Protein AF-A0A7Y7D4P1-F1 (afdb_monomer_lite)

Secondary structure (DSSP, 8-state):
-PPPHHHHHHHHHHHHH-SEEEES-HHHHHHHHHHHHHTT-PEEEEE---SHHHHHHHHHHHTTHHHHHS-SS--S-HHHHHHHHHH----TT-EEEEEES-THHHHHHHTTHHHHHHHHHHHHHHHHHHTT-EEEEEEE-S-HHHHHHHTTSTTEEE--TTSHHHHHHHHHHT--

Foldseek 3Di:
DDDDPVVVVVLCCCLVLALAEEEQDPVLLVLLVCCCCPVVVADEQEQACPDPVSNFVSLCVLLVVCVQPVDDTDDPDLVSSLVSLQVRCPDAQHAYEYEYHQLVVCCVVPPVCSVSNRVSNRVSQVNCVVRNYHRHYRYHHNDPVVLVVVCPPRRHHYDDCPDPSNVVSVVVVVVD

pLDDT: mean 82.88, std 15.42, range [31.38, 97.75]

Structure (mmCIF, N/CA/C/O backbone):
data_AF-A0A7Y7D4P1-F1
#
_entry.id   AF-A0A7Y7D4P1-F1
#
loop_
_atom_site.group_PDB
_atom_site.id
_atom_site.type_symbol
_atom_site.label_atom_id
_atom_site.label_alt_id
_atom_site.label_comp_id
_atom_site.label_asym_id
_atom_site.label_entity_id
_atom_site.label_seq_id
_atom_site.pdbx_PDB_ins_code
_atom_site.Cartn_x
_atom_site.Cartn_y
_atom_site.Cartn_z
_atom_site.occupancy
_atom_site.B_iso_or_equiv
_atom_site.auth_seq_id
_atom_site.auth_comp_id
_atom_site.auth_asym_id
_atom_site.auth_atom_id
_atom_site.pdbx_PDB_model_num
ATOM 1 N N . MET A 1 1 ? 19.853 -0.109 -22.128 1.00 38.31 1 MET A N 1
ATOM 2 C CA . MET A 1 1 ? 19.008 -1.195 -21.596 1.00 38.31 1 MET A CA 1
ATOM 3 C C . MET A 1 1 ? 17.839 -1.314 -22.566 1.00 38.31 1 MET A C 1
ATOM 5 O O . MET A 1 1 ? 17.135 -0.329 -22.740 1.00 38.31 1 MET A O 1
ATOM 9 N N . LEU A 1 2 ? 17.763 -2.396 -23.347 1.00 31.38 2 LEU A N 1
ATOM 10 C CA . LEU A 1 2 ? 16.695 -2.592 -24.336 1.00 31.38 2 LEU A CA 1
ATOM 11 C C . LEU A 1 2 ? 15.428 -3.006 -23.577 1.00 31.38 2 LEU A C 1
ATOM 13 O O . LEU A 1 2 ? 15.477 -3.974 -22.826 1.00 31.38 2 LEU A O 1
ATOM 17 N N . PHE A 1 3 ? 14.343 -2.246 -23.727 1.00 40.25 3 PHE A N 1
ATOM 18 C CA . PHE A 1 3 ? 13.026 -2.597 -23.191 1.00 40.25 3 PHE A CA 1
ATOM 19 C C . PHE A 1 3 ? 12.541 -3.885 -23.872 1.00 40.25 3 PHE A C 1
ATOM 21 O O . PHE A 1 3 ? 12.478 -3.919 -25.101 1.00 40.25 3 PHE A O 1
ATOM 28 N N . ASP A 1 4 ? 12.213 -4.931 -23.105 1.00 46.44 4 ASP A N 1
ATOM 29 C CA . ASP A 1 4 ? 11.503 -6.099 -23.641 1.00 46.44 4 ASP A CA 1
ATOM 30 C C . ASP A 1 4 ? 10.036 -5.696 -23.891 1.00 46.44 4 ASP A C 1
ATOM 32 O O . ASP A 1 4 ? 9.347 -5.277 -22.960 1.00 46.44 4 ASP A O 1
ATOM 36 N N . PRO A 1 5 ? 9.521 -5.780 -25.126 1.00 41.66 5 PRO A N 1
ATOM 37 C CA . PRO A 1 5 ? 8.122 -5.474 -25.410 1.00 41.66 5 PRO A CA 1
ATOM 38 C C . PRO A 1 5 ? 7.131 -6.341 -24.615 1.00 41.66 5 PRO A C 1
ATOM 40 O O . PRO A 1 5 ? 6.049 -5.866 -24.287 1.00 41.66 5 PRO A O 1
ATOM 43 N N . ASN A 1 6 ? 7.502 -7.573 -24.241 1.00 53.09 6 ASN A N 1
ATOM 44 C CA . ASN A 1 6 ? 6.656 -8.457 -23.426 1.00 53.09 6 ASN A CA 1
ATOM 45 C C . ASN A 1 6 ? 6.559 -8.000 -21.956 1.00 53.09 6 ASN A C 1
ATOM 47 O O . ASN A 1 6 ? 5.613 -8.345 -21.241 1.00 53.09 6 ASN A O 1
ATOM 51 N N . ASP A 1 7 ? 7.529 -7.206 -21.500 1.00 59.06 7 ASP A N 1
ATOM 52 C CA . ASP A 1 7 ? 7.541 -6.624 -20.158 1.00 59.06 7 ASP A CA 1
ATOM 53 C C . ASP A 1 7 ? 6.594 -5.425 -20.034 1.00 59.06 7 ASP A C 1
ATOM 55 O O . ASP A 1 7 ? 6.049 -5.184 -18.955 1.00 59.06 7 ASP A O 1
ATOM 59 N N . LEU A 1 8 ? 6.372 -4.693 -21.132 1.00 58.53 8 LEU A N 1
ATOM 60 C CA . LEU A 1 8 ? 5.416 -3.583 -21.186 1.00 58.53 8 LEU A CA 1
ATOM 61 C C . LEU A 1 8 ? 3.976 -4.074 -21.043 1.00 58.53 8 LEU A C 1
ATOM 63 O O . LEU A 1 8 ? 3.199 -3.456 -20.317 1.00 58.53 8 LEU A O 1
ATOM 67 N N . ASP A 1 9 ? 3.643 -5.204 -21.668 1.00 63.75 9 ASP A N 1
ATOM 68 C CA . ASP A 1 9 ? 2.317 -5.810 -21.552 1.00 63.75 9 ASP A CA 1
ATOM 69 C C . ASP A 1 9 ? 2.010 -6.179 -20.096 1.00 63.75 9 ASP A C 1
ATOM 71 O O . ASP A 1 9 ? 0.942 -5.860 -19.581 1.00 63.75 9 ASP A O 1
ATOM 75 N N . THR A 1 10 ? 2.966 -6.790 -19.390 1.00 66.25 10 THR A N 1
ATOM 76 C CA . THR A 1 10 ? 2.759 -7.246 -18.007 1.00 66.25 10 THR A CA 1
ATOM 77 C C . THR A 1 10 ? 2.602 -6.084 -17.025 1.00 66.25 10 THR A C 1
ATOM 79 O O . THR A 1 10 ? 1.694 -6.113 -16.192 1.00 66.25 10 THR A O 1
ATOM 82 N N . ASP A 1 11 ? 3.433 -5.042 -17.134 1.00 67.69 11 ASP A N 1
ATOM 83 C CA . ASP A 1 11 ? 3.287 -3.846 -16.296 1.00 67.69 11 ASP A CA 1
ATOM 84 C C . ASP A 1 11 ? 1.972 -3.120 -16.613 1.00 67.69 11 ASP A C 1
ATOM 86 O O . ASP A 1 11 ? 1.254 -2.710 -15.703 1.00 67.69 11 ASP A O 1
ATOM 90 N N . PHE A 1 12 ? 1.599 -3.028 -17.893 1.00 68.44 12 PHE A N 1
ATOM 91 C CA . PHE A 1 12 ? 0.313 -2.469 -18.295 1.00 68.44 12 PHE A CA 1
ATOM 92 C C . PHE A 1 12 ? -0.859 -3.247 -17.691 1.00 68.44 12 PHE A C 1
ATOM 94 O O . PHE A 1 12 ? -1.783 -2.627 -17.169 1.00 68.44 12 PHE A O 1
ATOM 101 N N . PHE A 1 13 ? -0.829 -4.584 -17.701 1.00 67.75 13 PHE A N 1
ATOM 102 C CA . PHE A 1 13 ? -1.870 -5.393 -17.064 1.00 67.75 13 PHE A CA 1
ATOM 103 C C . PHE A 1 13 ? -1.913 -5.188 -15.548 1.00 67.75 13 PHE A C 1
ATOM 105 O O . PHE A 1 13 ? -3.005 -5.012 -15.014 1.00 67.75 13 PHE A O 1
ATOM 112 N N . LEU A 1 14 ? -0.765 -5.124 -14.867 1.00 71.69 14 LEU A N 1
ATOM 113 C CA . LEU A 1 14 ? -0.707 -4.839 -13.428 1.00 71.69 14 LEU A CA 1
ATOM 114 C C . LEU A 1 14 ? -1.426 -3.527 -13.085 1.00 71.69 14 LEU A C 1
ATOM 116 O O . LEU A 1 14 ? -2.314 -3.510 -12.238 1.00 71.69 14 LEU A O 1
ATOM 120 N N . TYR A 1 15 ? -1.118 -2.444 -13.799 1.00 72.69 15 TYR A N 1
ATOM 121 C CA . TYR A 1 15 ? -1.745 -1.145 -13.539 1.00 72.69 15 TYR A CA 1
ATOM 122 C C . TYR A 1 15 ? -3.180 -1.036 -14.064 1.00 72.69 15 TYR A C 1
ATOM 124 O O . TYR A 1 15 ? -3.989 -0.283 -13.521 1.00 72.69 15 TYR A O 1
ATOM 132 N N . ARG A 1 16 ? -3.528 -1.785 -15.116 1.00 70.31 16 ARG A N 1
ATOM 133 C CA . ARG A 1 16 ? -4.886 -1.810 -15.668 1.00 70.31 16 ARG A CA 1
ATOM 134 C C . ARG A 1 16 ? -5.850 -2.557 -14.754 1.00 70.31 16 ARG A C 1
ATOM 136 O O . ARG A 1 16 ? -6.970 -2.081 -14.574 1.00 70.31 16 ARG A O 1
ATOM 143 N N . GLU A 1 17 ? -5.458 -3.725 -14.251 1.00 66.62 17 GLU A N 1
ATOM 144 C CA . GLU A 1 17 ? -6.360 -4.624 -13.517 1.00 66.62 17 GLU A CA 1
ATOM 145 C C . GLU A 1 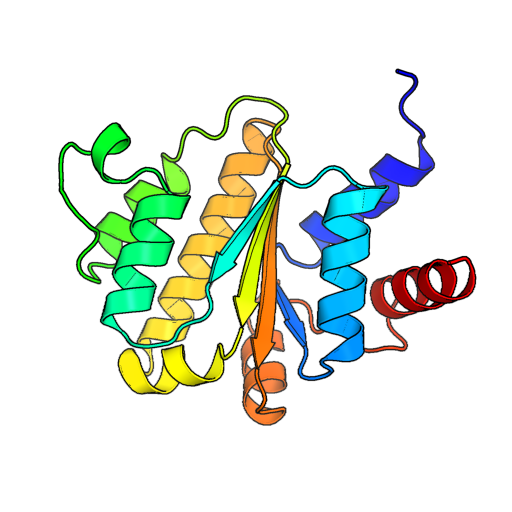17 ? -6.528 -4.220 -12.052 1.00 66.62 17 GLU A C 1
ATOM 147 O O . GLU A 1 17 ? -7.601 -4.429 -11.490 1.00 66.62 17 GLU A O 1
ATOM 152 N N . GLY A 1 18 ? -5.541 -3.535 -11.473 1.00 70.94 18 GLY A N 1
ATOM 153 C CA . GLY A 1 18 ? -5.720 -2.860 -10.199 1.00 70.94 18 GLY A CA 1
ATOM 154 C C . GLY A 1 18 ? -4.399 -2.477 -9.550 1.00 70.94 18 GLY A C 1
ATOM 155 O O . GLY A 1 18 ? -3.562 -3.354 -9.342 1.00 70.94 18 GLY A O 1
ATOM 156 N N . PRO A 1 19 ? -4.198 -1.205 -9.161 1.00 84.94 19 PRO A N 1
ATOM 157 C CA . PRO A 1 19 ? -3.000 -0.805 -8.429 1.00 84.94 19 PRO A CA 1
ATOM 158 C C . PRO A 1 19 ? -2.936 -1.400 -7.017 1.00 84.94 19 PRO A C 1
ATOM 160 O O . PRO A 1 19 ? -1.917 -1.272 -6.344 1.00 84.94 19 PRO A O 1
ATOM 163 N N . ILE A 1 20 ? -4.016 -2.041 -6.565 1.00 90.69 20 ILE A N 1
ATOM 164 C CA . ILE A 1 20 ? -4.094 -2.753 -5.299 1.00 90.69 20 ILE A CA 1
ATOM 165 C C . ILE A 1 20 ? -4.403 -4.213 -5.603 1.00 90.69 20 ILE A C 1
ATOM 167 O O . ILE A 1 20 ? -5.452 -4.541 -6.155 1.00 90.69 20 ILE A O 1
ATOM 171 N N . VAL A 1 21 ? -3.479 -5.088 -5.228 1.00 90.25 21 VAL A N 1
ATOM 172 C CA . VAL A 1 21 ? -3.594 -6.534 -5.391 1.00 90.25 21 VAL A CA 1
ATOM 173 C C . VAL A 1 21 ? -3.769 -7.161 -4.015 1.00 90.25 21 VAL A C 1
ATOM 175 O O . VAL A 1 21 ? -2.907 -6.992 -3.156 1.00 90.25 21 VAL A O 1
ATOM 178 N N . VAL A 1 22 ? -4.860 -7.894 -3.804 1.00 91.06 22 VAL A N 1
ATOM 179 C CA . VAL A 1 22 ? -5.199 -8.539 -2.525 1.00 91.06 22 VAL A CA 1
ATOM 180 C C . VAL A 1 22 ? -5.120 -10.060 -2.643 1.00 91.06 22 VAL A C 1
ATOM 182 O O . VAL A 1 22 ? -5.470 -10.637 -3.674 1.00 91.06 22 VAL A O 1
ATOM 185 N N . THR A 1 23 ? -4.659 -10.733 -1.590 1.00 91.88 23 THR A N 1
ATOM 186 C CA . THR A 1 23 ? -4.695 -12.199 -1.498 1.00 91.88 23 THR A CA 1
ATOM 187 C C . THR A 1 23 ? -4.703 -12.671 -0.045 1.00 91.88 23 THR A C 1
ATOM 189 O O . THR A 1 23 ? -4.179 -11.995 0.840 1.00 91.88 23 THR A O 1
ATOM 192 N N . CYS A 1 24 ? -5.273 -13.852 0.197 1.00 94.25 24 CYS A N 1
ATOM 193 C CA . CYS A 1 24 ? -5.168 -14.565 1.472 1.00 94.25 24 CYS A CA 1
ATOM 194 C C . CYS A 1 24 ? -4.167 -15.727 1.432 1.00 94.25 24 CYS A C 1
ATOM 196 O O . CYS A 1 24 ? -3.959 -16.403 2.439 1.00 94.25 24 CYS A O 1
ATOM 198 N N . ASP A 1 25 ? -3.536 -15.978 0.283 1.00 92.44 25 ASP A N 1
ATOM 199 C CA . ASP A 1 25 ? -2.507 -17.004 0.146 1.00 92.44 25 ASP A CA 1
ATOM 200 C C . ASP A 1 25 ? -1.126 -16.391 0.399 1.00 92.44 25 ASP A C 1
ATOM 202 O O . ASP A 1 25 ? -0.624 -15.563 -0.371 1.00 92.44 25 ASP A O 1
ATOM 206 N N . ARG A 1 26 ? -0.493 -16.815 1.498 1.00 93.38 26 ARG A N 1
ATOM 207 C CA . ARG A 1 26 ? 0.811 -16.292 1.911 1.00 93.38 26 ARG A CA 1
ATOM 208 C C . ARG A 1 26 ? 1.903 -16.579 0.884 1.00 93.38 26 ARG A C 1
ATOM 210 O O . ARG A 1 26 ? 2.732 -15.707 0.639 1.00 93.38 26 ARG A O 1
ATOM 217 N N . ALA A 1 27 ? 1.895 -17.759 0.270 1.00 90.69 27 ALA A N 1
ATOM 218 C CA . ALA A 1 27 ? 2.913 -18.133 -0.702 1.00 90.69 27 ALA A CA 1
ATOM 219 C C . ALA A 1 27 ? 2.784 -17.291 -1.976 1.00 90.69 27 ALA A C 1
ATOM 221 O O . ALA A 1 27 ? 3.789 -16.841 -2.525 1.00 90.69 27 ALA A O 1
ATOM 222 N N . ILE A 1 28 ? 1.555 -17.023 -2.429 1.00 88.25 28 ILE A N 1
ATOM 223 C CA . ILE A 1 28 ? 1.309 -16.116 -3.558 1.00 88.25 28 ILE A CA 1
ATOM 224 C C . ILE A 1 28 ? 1.781 -14.699 -3.218 1.00 88.25 28 ILE A C 1
ATOM 226 O O . ILE A 1 28 ? 2.455 -14.076 -4.040 1.00 88.25 28 ILE A O 1
ATOM 230 N N . TRP A 1 29 ? 1.469 -14.198 -2.018 1.00 93.56 29 TRP A N 1
ATOM 231 C CA . TRP A 1 29 ? 1.898 -12.871 -1.574 1.00 93.56 29 TRP A CA 1
ATOM 232 C C . TRP A 1 29 ? 3.428 -12.729 -1.565 1.00 93.56 29 TRP A C 1
ATOM 234 O O . TRP A 1 29 ? 3.974 -11.813 -2.181 1.00 93.56 29 TRP A O 1
ATOM 244 N N . GLU A 1 30 ? 4.133 -13.678 -0.945 1.00 93.94 30 GLU A N 1
ATOM 245 C CA . GLU A 1 30 ? 5.598 -13.676 -0.862 1.00 93.94 30 GLU A CA 1
ATOM 246 C C . GLU A 1 30 ? 6.256 -13.819 -2.240 1.00 93.94 30 GLU A C 1
ATOM 248 O O . GLU A 1 30 ? 7.165 -13.057 -2.578 1.00 93.94 30 GLU A O 1
ATOM 253 N N . ASN A 1 31 ? 5.769 -14.743 -3.074 1.00 89.75 31 ASN A N 1
ATOM 254 C CA . ASN A 1 31 ? 6.284 -14.931 -4.430 1.00 89.75 31 ASN A CA 1
ATOM 255 C C . ASN A 1 31 ? 6.037 -13.705 -5.314 1.00 89.75 31 ASN A C 1
ATOM 257 O O . ASN A 1 31 ? 6.915 -13.331 -6.092 1.00 89.75 31 ASN A O 1
ATOM 261 N N . GLY A 1 32 ? 4.875 -13.059 -5.186 1.00 89.19 32 GLY A N 1
ATOM 262 C CA . GLY A 1 32 ? 4.558 -11.834 -5.915 1.00 89.19 32 GLY A CA 1
ATOM 263 C C . GLY A 1 32 ? 5.471 -10.677 -5.540 1.00 89.19 32 GLY A C 1
ATOM 264 O O . GLY A 1 32 ? 6.041 -10.047 -6.431 1.00 89.19 32 GLY A O 1
ATOM 265 N N . ILE A 1 33 ? 5.705 -10.461 -4.243 1.00 94.00 33 ILE A N 1
ATOM 266 C CA . ILE A 1 33 ? 6.666 -9.459 -3.768 1.00 94.00 33 ILE A CA 1
ATOM 267 C C . ILE A 1 33 ? 8.063 -9.762 -4.307 1.00 94.00 33 ILE A C 1
ATOM 269 O O . ILE A 1 33 ? 8.709 -8.876 -4.865 1.00 94.00 33 ILE A O 1
ATOM 273 N N . ASN A 1 34 ? 8.527 -11.006 -4.173 1.00 92.50 34 ASN A N 1
ATOM 274 C CA . ASN A 1 34 ? 9.858 -11.399 -4.628 1.00 92.50 34 ASN A CA 1
ATOM 275 C C . ASN A 1 34 ? 10.027 -11.192 -6.134 1.00 92.50 34 ASN A C 1
ATOM 277 O O . ASN A 1 34 ? 11.065 -10.702 -6.572 1.00 92.50 34 ASN A O 1
ATOM 281 N N . TRP A 1 35 ? 9.014 -11.526 -6.930 1.00 87.62 35 TRP A N 1
ATOM 282 C CA . TRP A 1 35 ? 9.039 -11.302 -8.370 1.00 87.62 35 TRP A CA 1
ATOM 283 C C . TRP A 1 35 ? 9.054 -9.804 -8.718 1.00 87.62 35 TRP A C 1
ATOM 285 O O . TRP A 1 35 ? 9.899 -9.373 -9.501 1.00 87.62 35 TRP A O 1
ATOM 295 N N . LEU A 1 36 ? 8.199 -8.986 -8.094 1.00 89.38 36 LEU A N 1
ATOM 296 C CA . LEU A 1 36 ? 8.161 -7.535 -8.322 1.00 89.38 36 LEU A CA 1
ATOM 297 C C . LEU A 1 36 ? 9.486 -6.854 -7.946 1.00 89.38 36 LEU A C 1
ATOM 299 O O . LEU A 1 36 ? 9.998 -6.019 -8.691 1.00 89.38 36 LEU A O 1
ATOM 303 N N . VAL A 1 37 ? 10.081 -7.227 -6.816 1.00 92.00 37 VAL A N 1
ATOM 304 C CA . VAL A 1 37 ? 11.348 -6.641 -6.364 1.00 92.00 37 VAL A CA 1
ATOM 305 C C . VAL A 1 37 ? 12.509 -7.127 -7.229 1.00 92.00 37 VAL A C 1
ATOM 307 O O . VAL A 1 37 ? 13.213 -6.315 -7.826 1.00 92.00 37 VAL A O 1
ATOM 310 N N . ASN A 1 38 ? 12.696 -8.444 -7.345 1.00 89.19 38 ASN A N 1
ATOM 311 C CA . ASN A 1 38 ? 13.910 -9.007 -7.939 1.00 89.19 38 ASN A CA 1
ATOM 312 C C . ASN A 1 38 ? 13.885 -9.008 -9.470 1.00 89.19 38 ASN A C 1
ATOM 314 O O . ASN A 1 38 ? 14.919 -8.787 -10.094 1.00 89.19 38 ASN A O 1
ATOM 318 N N . ALA A 1 39 ? 12.727 -9.265 -10.084 1.00 85.88 39 ALA A N 1
ATOM 319 C CA . ALA A 1 39 ? 12.613 -9.356 -11.540 1.00 85.88 39 ALA A CA 1
ATOM 320 C C . ALA A 1 39 ? 12.130 -8.049 -12.184 1.00 85.88 39 ALA A C 1
ATOM 322 O O . ALA A 1 39 ? 12.452 -7.797 -13.344 1.00 85.88 39 ALA A O 1
ATOM 323 N N . ARG A 1 40 ? 11.356 -7.220 -11.465 1.00 84.62 40 ARG A N 1
ATOM 324 C CA . ARG A 1 40 ? 10.767 -5.978 -12.012 1.00 84.62 40 ARG A CA 1
ATOM 325 C C . ARG A 1 40 ? 11.377 -4.690 -11.452 1.00 84.62 40 ARG A C 1
ATOM 327 O O . ARG A 1 40 ? 11.019 -3.611 -11.932 1.00 84.62 40 ARG A O 1
ATOM 334 N N . GLY A 1 41 ? 12.287 -4.795 -10.481 1.00 89.44 41 GLY A N 1
ATOM 335 C CA . GLY A 1 41 ? 13.042 -3.670 -9.928 1.00 89.44 41 GLY A CA 1
ATOM 336 C C . GLY A 1 41 ? 12.223 -2.725 -9.048 1.00 89.44 41 GLY A C 1
ATOM 337 O O . GLY A 1 41 ? 12.554 -1.545 -8.961 1.00 89.44 41 GLY A O 1
ATOM 338 N N . PHE A 1 42 ? 11.141 -3.201 -8.425 1.00 91.31 42 PHE A N 1
ATOM 339 C CA . PHE A 1 42 ? 10.362 -2.374 -7.503 1.00 91.31 42 PHE A CA 1
ATOM 340 C C . PHE A 1 42 ? 11.136 -2.116 -6.204 1.00 91.31 42 PHE A C 1
ATOM 342 O O . PHE A 1 42 ? 11.634 -3.042 -5.561 1.00 91.31 42 PHE A O 1
ATOM 349 N N . LYS A 1 43 ? 11.169 -0.857 -5.761 1.00 93.44 43 LYS A N 1
ATOM 350 C CA . LYS A 1 43 ? 11.578 -0.480 -4.409 1.00 93.44 43 LYS A CA 1
ATOM 351 C C . LYS A 1 43 ? 10.446 -0.821 -3.444 1.00 93.44 43 LYS A C 1
ATOM 353 O O . LYS A 1 43 ? 9.350 -0.269 -3.537 1.00 93.44 43 LYS A O 1
ATOM 358 N N . ARG A 1 44 ? 10.719 -1.734 -2.515 1.00 95.06 44 ARG A N 1
ATOM 359 C CA . ARG A 1 44 ? 9.741 -2.206 -1.534 1.00 95.06 44 ARG A CA 1
ATOM 360 C C . ARG A 1 44 ? 9.711 -1.315 -0.294 1.00 95.06 44 ARG A C 1
ATOM 362 O O . ARG A 1 44 ? 10.740 -1.108 0.339 1.00 95.06 44 ARG A O 1
ATOM 369 N N . HIS A 1 45 ? 8.508 -0.913 0.088 1.00 96.19 45 HIS A N 1
ATOM 370 C CA . HIS A 1 45 ? 8.143 -0.422 1.410 1.00 96.19 45 HIS A CA 1
ATOM 371 C C . HIS A 1 45 ? 7.248 -1.477 2.067 1.00 96.19 45 HIS A C 1
ATOM 373 O O . HIS A 1 45 ? 6.324 -2.000 1.439 1.00 96.19 45 HIS A O 1
ATOM 379 N N . HIS A 1 46 ? 7.563 -1.880 3.294 1.00 97.19 46 HIS A N 1
ATOM 380 C CA . HIS A 1 46 ? 6.821 -2.930 3.984 1.00 97.19 46 HIS A CA 1
ATOM 381 C C . HIS A 1 46 ? 6.063 -2.358 5.170 1.00 97.19 46 HIS A C 1
ATOM 383 O O . HIS A 1 46 ? 6.673 -1.762 6.048 1.00 97.19 46 HIS A O 1
ATOM 389 N N . TRP A 1 47 ? 4.749 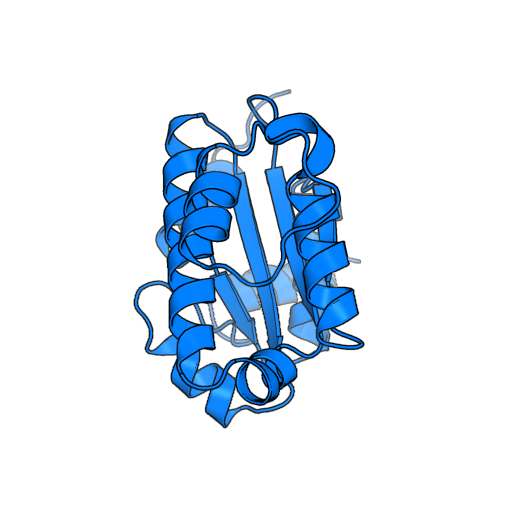-2.568 5.174 1.00 97.75 47 TRP A N 1
ATOM 390 C CA . TRP A 1 47 ? 3.864 -2.237 6.279 1.00 97.75 47 TRP A CA 1
ATOM 391 C C . TRP A 1 47 ? 3.464 -3.530 6.975 1.00 97.75 47 TRP A C 1
ATOM 393 O O . TRP A 1 47 ? 2.791 -4.379 6.384 1.00 97.75 47 TRP A O 1
ATOM 403 N N . ALA A 1 48 ? 3.940 -3.716 8.200 1.00 96.50 48 ALA A N 1
ATOM 404 C CA . ALA A 1 48 ? 3.659 -4.898 9.004 1.00 96.50 48 ALA A CA 1
ATOM 405 C C . ALA A 1 48 ? 2.344 -4.763 9.786 1.00 96.50 48 ALA A C 1
ATOM 407 O O . ALA A 1 48 ? 1.786 -5.777 10.220 1.00 96.50 48 ALA A O 1
ATOM 408 N N . LEU A 1 49 ? 1.870 -3.522 9.980 1.00 95.19 49 LEU A N 1
ATOM 409 C CA . LEU A 1 49 ? 0.642 -3.194 10.705 1.00 95.19 49 LEU A CA 1
ATOM 410 C C . LEU A 1 49 ? 0.620 -3.800 12.118 1.00 95.19 49 LEU A C 1
ATOM 412 O O . LEU A 1 49 ? -0.350 -4.427 12.554 1.00 95.19 49 LEU A O 1
ATOM 416 N N . ASN A 1 50 ? 1.710 -3.626 12.868 1.00 95.75 50 ASN A N 1
ATOM 417 C CA . ASN A 1 50 ? 1.825 -4.174 14.223 1.00 95.75 50 ASN A CA 1
ATOM 418 C C . ASN A 1 50 ? 0.886 -3.491 15.234 1.00 95.75 50 ASN A C 1
ATOM 420 O O . ASN A 1 50 ? 0.402 -4.159 16.150 1.00 95.75 50 ASN A O 1
ATOM 424 N N . SER A 1 51 ? 0.596 -2.204 15.035 1.00 96.94 51 SER A N 1
ATOM 425 C CA . SER A 1 51 ? -0.387 -1.399 15.769 1.00 96.94 51 SER A CA 1
ATOM 426 C C . SER A 1 51 ? -0.891 -0.245 14.890 1.00 96.94 51 SER A C 1
ATOM 428 O O . SER A 1 51 ? -0.342 -0.008 13.811 1.00 96.94 51 SER A O 1
ATOM 430 N N . GLU A 1 52 ? -1.913 0.478 15.352 1.00 96.62 52 GLU A N 1
ATOM 431 C CA . GLU A 1 52 ? -2.419 1.679 14.672 1.00 96.62 52 GLU A CA 1
ATOM 432 C C . GLU A 1 52 ? -1.325 2.756 14.562 1.00 96.62 52 GLU A C 1
ATOM 434 O O . GLU A 1 52 ? -1.137 3.364 13.513 1.00 96.62 52 GLU A O 1
ATOM 439 N N . GLU A 1 53 ? -0.527 2.937 15.616 1.00 96.62 53 GLU A N 1
ATOM 440 C CA . GLU A 1 53 ? 0.609 3.857 15.612 1.00 96.62 53 GLU A CA 1
ATOM 441 C C . GLU A 1 53 ? 1.704 3.419 14.642 1.00 96.62 53 GLU A C 1
ATOM 443 O O . GLU A 1 53 ? 2.261 4.269 13.954 1.00 96.62 53 GLU A O 1
ATOM 448 N N . ALA A 1 54 ? 1.980 2.113 14.550 1.00 96.06 54 ALA A N 1
ATOM 449 C CA . ALA A 1 54 ? 2.943 1.596 13.583 1.00 96.06 54 ALA A CA 1
ATOM 450 C C . ALA A 1 54 ? 2.490 1.888 12.148 1.00 96.06 54 ALA A C 1
ATOM 452 O O . ALA A 1 54 ? 3.312 2.269 11.326 1.00 96.06 54 ALA A O 1
ATOM 453 N N . PHE A 1 55 ? 1.189 1.785 11.859 1.00 96.12 55 PHE A N 1
ATOM 454 C CA . PHE A 1 55 ? 0.655 2.162 10.552 1.00 96.12 55 PHE A CA 1
ATOM 455 C C . PHE A 1 55 ? 0.871 3.650 10.246 1.00 96.12 55 PHE A C 1
ATOM 457 O O . PHE A 1 55 ? 1.284 3.994 9.140 1.00 96.12 55 PHE A O 1
ATOM 464 N N . TYR A 1 56 ? 0.652 4.536 11.222 1.00 96.81 56 TYR A N 1
ATOM 465 C CA . TYR A 1 56 ? 0.948 5.962 11.058 1.00 96.81 56 TYR A CA 1
ATOM 466 C C . TYR A 1 56 ? 2.419 6.216 10.742 1.00 96.81 56 TYR A C 1
ATOM 468 O O . TYR A 1 56 ? 2.723 6.999 9.839 1.00 96.81 56 TYR A O 1
ATOM 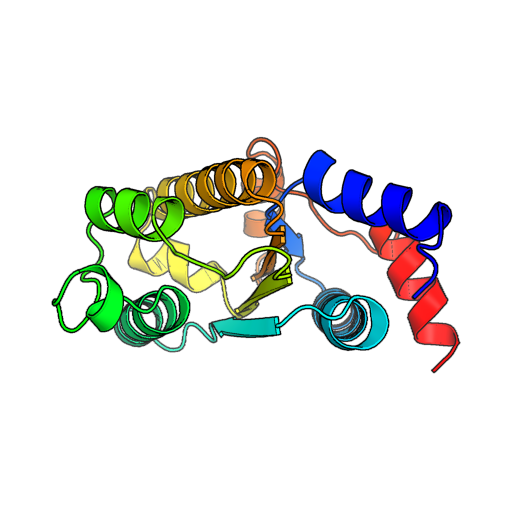476 N N . ASP A 1 57 ? 3.323 5.539 11.442 1.00 96.38 57 ASP A N 1
ATOM 477 C CA . ASP A 1 57 ? 4.760 5.688 11.237 1.00 96.38 57 ASP A CA 1
ATOM 478 C C . ASP A 1 57 ? 5.186 5.118 9.867 1.00 96.38 57 ASP A C 1
ATOM 480 O O . ASP A 1 57 ? 5.876 5.795 9.108 1.00 96.38 57 ASP A O 1
ATOM 484 N N . GLU A 1 58 ? 4.689 3.935 9.493 1.00 96.38 58 GLU A N 1
ATOM 485 C CA . GLU A 1 58 ? 4.958 3.256 8.216 1.00 96.38 58 GLU A CA 1
ATOM 486 C C . GLU A 1 58 ? 4.481 4.071 6.999 1.00 96.38 58 GLU A C 1
ATOM 488 O O . GLU A 1 58 ? 5.212 4.216 6.010 1.00 96.38 58 GLU A O 1
ATOM 493 N N . VAL A 1 59 ? 3.273 4.644 7.071 1.00 95.25 59 VAL A N 1
ATOM 494 C CA . VAL A 1 59 ? 2.745 5.558 6.044 1.00 95.25 59 VAL A CA 1
ATOM 495 C C . VAL A 1 59 ? 3.598 6.818 5.969 1.00 95.25 59 VAL A C 1
ATOM 497 O O . VAL A 1 59 ? 3.977 7.237 4.874 1.00 95.25 59 VAL A O 1
ATOM 500 N N . SER A 1 60 ? 3.935 7.402 7.121 1.00 94.81 60 SER A N 1
ATOM 501 C CA . SER A 1 60 ? 4.707 8.645 7.178 1.00 94.81 60 SER A CA 1
ATOM 502 C C . SER A 1 60 ? 6.104 8.477 6.594 1.00 94.81 60 SER A C 1
ATOM 504 O O . SER A 1 60 ? 6.557 9.325 5.831 1.00 94.81 60 SER A O 1
ATOM 506 N N . GLU A 1 61 ? 6.776 7.372 6.910 1.00 93.31 61 GLU A N 1
ATOM 507 C CA . GLU A 1 61 ? 8.085 7.040 6.354 1.00 93.31 61 GLU A CA 1
ATOM 508 C C . GLU A 1 61 ? 7.997 6.809 4.840 1.00 93.31 61 GLU A C 1
ATOM 510 O O . GLU A 1 61 ? 8.779 7.367 4.066 1.00 93.31 61 GLU A O 1
ATOM 515 N N . THR A 1 62 ? 7.010 6.024 4.398 1.00 93.38 62 THR A N 1
ATOM 516 C CA . THR A 1 62 ? 6.835 5.669 2.980 1.00 93.38 62 THR A CA 1
ATOM 517 C C . THR A 1 62 ? 6.561 6.886 2.108 1.00 93.38 62 THR A C 1
ATOM 519 O O . THR A 1 62 ? 7.090 6.979 1.002 1.00 93.38 62 THR A O 1
ATOM 522 N N . LEU A 1 63 ? 5.764 7.824 2.617 1.00 91.38 63 LEU A N 1
ATOM 523 C CA . LEU A 1 63 ? 5.429 9.069 1.938 1.00 91.38 63 LEU A CA 1
ATOM 524 C C . LEU A 1 63 ? 6.389 10.212 2.294 1.00 91.38 63 LEU A C 1
ATOM 526 O O . LEU A 1 63 ? 6.121 11.340 1.911 1.00 91.38 63 LEU A O 1
ATOM 530 N N . SER A 1 64 ? 7.488 9.957 3.020 1.00 90.81 64 SER A N 1
ATOM 531 C CA . SER A 1 64 ? 8.457 10.990 3.441 1.00 90.81 64 SER A CA 1
ATOM 532 C C . SER A 1 64 ? 7.772 12.244 4.006 1.00 90.81 64 SER A C 1
ATOM 534 O O . SER A 1 64 ? 7.980 13.373 3.559 1.00 90.81 64 SER A O 1
ATOM 536 N N . TRP A 1 65 ? 6.857 12.018 4.948 1.00 91.56 65 TRP A N 1
ATOM 537 C CA . TRP A 1 65 ? 5.871 12.997 5.398 1.00 91.56 65 TRP A CA 1
ATOM 538 C C . TRP A 1 65 ? 6.493 14.280 5.939 1.00 91.56 65 TRP A C 1
ATOM 540 O O . TRP A 1 65 ? 6.032 15.388 5.654 1.00 91.56 65 TRP A O 1
ATOM 550 N N . LYS A 1 66 ? 7.569 14.125 6.711 1.00 91.25 66 LYS A N 1
ATOM 551 C CA . LYS A 1 66 ? 8.299 15.235 7.314 1.00 91.25 66 LYS A CA 1
ATOM 552 C C . LYS A 1 66 ? 8.995 16.078 6.266 1.00 91.25 66 LYS A C 1
ATOM 554 O O . LYS A 1 66 ? 8.965 17.302 6.347 1.00 91.25 66 LYS A O 1
ATOM 559 N N . GLU A 1 67 ? 9.581 15.433 5.273 1.00 89.62 67 GLU A N 1
ATOM 560 C CA . GLU A 1 67 ? 10.259 16.085 4.165 1.00 89.62 67 GLU A CA 1
ATOM 561 C C . GLU A 1 67 ? 9.265 16.815 3.253 1.00 89.62 67 GLU A C 1
ATOM 563 O O . GLU A 1 67 ? 9.577 17.896 2.760 1.00 89.62 67 GLU A O 1
ATOM 568 N N . GLN A 1 68 ? 8.068 16.256 3.058 1.00 84.75 68 GLN A N 1
ATOM 569 C CA . GLN A 1 68 ? 7.047 16.830 2.179 1.00 84.75 68 GLN A CA 1
ATOM 570 C C . GLN A 1 68 ? 6.260 17.969 2.827 1.00 84.75 68 GLN A C 1
ATOM 572 O O . GLN A 1 68 ? 6.017 18.990 2.186 1.00 84.75 68 GLN A O 1
ATOM 577 N N . PHE A 1 69 ? 5.871 17.815 4.094 1.00 86.44 69 PHE A N 1
ATOM 578 C CA . PHE A 1 69 ? 4.927 18.725 4.749 1.00 86.44 69 PHE A CA 1
ATOM 579 C C . PHE A 1 69 ? 5.502 19.468 5.957 1.00 86.44 69 PHE A C 1
ATOM 581 O O . PHE A 1 69 ? 4.859 20.376 6.481 1.00 86.44 69 PHE A O 1
ATOM 588 N N . GLY A 1 70 ? 6.697 19.103 6.431 1.00 88.25 70 GLY A N 1
ATOM 589 C CA . GLY A 1 70 ? 7.299 19.693 7.631 1.00 88.25 70 GLY A CA 1
ATOM 590 C C . GLY A 1 70 ? 6.658 19.243 8.951 1.00 88.25 70 GLY A C 1
ATOM 591 O O . GLY A 1 70 ? 6.967 19.811 9.998 1.00 88.25 70 GLY A O 1
ATOM 592 N N . TYR A 1 71 ? 5.778 18.237 8.926 1.00 87.75 71 TYR A N 1
ATOM 593 C CA . TYR A 1 71 ? 5.132 17.659 10.112 1.00 87.75 71 TYR A CA 1
ATOM 594 C C . TYR A 1 71 ? 5.792 16.335 10.510 1.00 87.75 71 TYR A C 1
ATOM 596 O O . TYR A 1 71 ? 6.259 15.610 9.647 1.00 87.75 71 TYR A O 1
ATOM 604 N N . GLU A 1 72 ? 5.804 15.983 11.801 1.00 88.62 72 GLU A N 1
ATOM 605 C CA . GLU A 1 72 ? 6.490 14.763 12.273 1.00 88.62 72 GLU A CA 1
ATOM 606 C C . GLU A 1 72 ? 5.930 13.474 11.653 1.00 88.62 72 GLU A C 1
ATOM 608 O O . GLU A 1 72 ? 6.634 12.785 10.921 1.00 88.62 72 GLU A O 1
ATOM 613 N N . ARG A 1 73 ? 4.661 13.152 11.926 1.00 94.19 73 ARG A N 1
ATOM 614 C CA . ARG A 1 73 ? 3.989 11.971 11.375 1.00 94.19 73 ARG A CA 1
ATOM 615 C C . ARG A 1 73 ? 2.548 12.279 10.997 1.00 94.19 73 ARG A C 1
ATOM 617 O O . ARG A 1 73 ? 1.907 13.131 11.620 1.00 94.19 73 ARG A O 1
ATOM 624 N N . TRP A 1 74 ? 2.035 11.559 10.012 1.00 95.00 74 TRP A N 1
ATOM 625 C CA . TRP A 1 74 ? 0.617 11.506 9.699 1.00 95.00 74 TRP A CA 1
ATOM 626 C C . TRP A 1 74 ? -0.180 10.988 10.904 1.00 95.00 74 TRP A C 1
ATOM 628 O O . TRP A 1 74 ? 0.264 10.110 11.637 1.00 95.00 74 TRP A O 1
ATOM 638 N N . SER A 1 75 ? -1.357 11.563 11.137 1.00 93.81 75 SER A N 1
ATOM 639 C CA . SER A 1 75 ? -2.151 11.356 12.356 1.00 93.81 75 SER A CA 1
ATOM 640 C C . SER A 1 75 ? -3.496 10.666 12.112 1.00 93.81 75 SER A C 1
ATOM 642 O O . SER A 1 75 ? -4.382 10.737 12.962 1.00 93.81 75 SER A O 1
ATOM 644 N N . GLY A 1 76 ? -3.688 10.050 10.942 1.00 93.44 76 GLY A N 1
ATOM 645 C CA . GLY A 1 76 ? -4.955 9.411 10.570 1.00 93.44 76 GLY A CA 1
ATOM 646 C C . GLY A 1 76 ? -5.962 10.331 9.865 1.00 93.44 76 GLY A C 1
ATOM 647 O O . GLY A 1 76 ? -7.083 9.910 9.579 1.00 93.44 76 GLY A O 1
ATOM 648 N N . ASN A 1 77 ? -5.605 11.587 9.575 1.00 95.31 77 ASN A N 1
ATOM 649 C CA . ASN A 1 77 ? -6.460 12.500 8.810 1.00 95.31 77 ASN A CA 1
ATOM 650 C C . ASN A 1 77 ? -6.474 12.108 7.317 1.00 95.31 77 ASN A C 1
ATOM 652 O O . ASN A 1 77 ? -5.441 12.178 6.655 1.00 95.31 77 ASN A O 1
ATOM 656 N N . LEU A 1 78 ? -7.630 11.702 6.789 1.00 95.69 78 LEU A N 1
ATOM 657 C CA . LEU A 1 78 ? -7.747 11.194 5.417 1.00 95.69 78 LEU A CA 1
ATOM 658 C C . LEU A 1 78 ? -7.525 12.262 4.340 1.00 95.69 78 LEU A C 1
ATOM 660 O O . LEU A 1 78 ? -6.943 11.943 3.309 1.00 95.69 78 LEU A O 1
ATOM 664 N N . ASP A 1 79 ? -7.908 13.517 4.586 1.00 94.44 79 ASP A N 1
ATOM 665 C CA . ASP A 1 79 ? -7.647 14.611 3.641 1.00 94.44 79 ASP A CA 1
ATOM 666 C C . ASP A 1 79 ? -6.137 14.824 3.493 1.00 94.44 79 ASP A C 1
ATOM 668 O O . ASP A 1 79 ? -5.603 14.848 2.387 1.00 94.44 79 ASP A O 1
ATOM 672 N N . ALA A 1 80 ? -5.428 14.851 4.624 1.00 93.25 80 ALA A N 1
ATOM 673 C CA . ALA A 1 80 ? -3.979 14.942 4.634 1.00 93.25 80 ALA A CA 1
ATOM 674 C C . ALA A 1 80 ? -3.344 13.725 3.947 1.00 93.25 80 ALA A C 1
ATOM 676 O O . ALA A 1 80 ? -2.396 13.899 3.189 1.00 93.25 80 ALA A O 1
ATOM 677 N N . LEU A 1 81 ? -3.861 12.505 4.172 1.00 95.19 81 LEU A N 1
ATOM 678 C CA . LEU A 1 81 ? -3.382 11.290 3.494 1.00 95.19 81 LEU A CA 1
ATOM 679 C C . LEU A 1 81 ? -3.526 11.397 1.977 1.00 95.19 81 LEU A C 1
ATOM 681 O O . LEU A 1 81 ? -2.607 11.022 1.255 1.00 95.19 81 LEU A O 1
ATOM 685 N N . ASN A 1 82 ? -4.661 11.908 1.508 1.00 93.69 82 ASN A N 1
ATOM 686 C CA . ASN A 1 82 ? -4.921 12.110 0.092 1.00 93.69 82 ASN A CA 1
ATOM 687 C C . ASN A 1 82 ? -3.941 13.115 -0.531 1.00 93.69 82 ASN A C 1
ATOM 689 O O . ASN A 1 82 ? -3.348 12.836 -1.577 1.00 93.69 82 ASN A O 1
ATOM 693 N N . ASP A 1 83 ? -3.698 14.239 0.145 1.00 90.50 83 ASP A N 1
ATOM 694 C CA . ASP A 1 83 ? -2.688 15.218 -0.268 1.00 90.50 83 ASP A CA 1
ATOM 695 C C . ASP A 1 83 ? -1.284 14.592 -0.279 1.00 90.50 83 ASP A C 1
ATOM 697 O O . ASP A 1 83 ? -0.554 14.713 -1.259 1.00 90.50 83 ASP A O 1
ATOM 701 N N . GLY A 1 84 ? -0.933 13.837 0.764 1.00 89.88 84 GLY A N 1
ATOM 702 C CA . GLY A 1 84 ? 0.321 13.089 0.883 1.00 89.88 84 GLY A CA 1
ATOM 703 C C . GLY A 1 84 ? 0.562 12.103 -0.244 1.00 89.88 84 GLY A C 1
ATOM 704 O O . GLY A 1 84 ? 1.587 12.151 -0.919 1.00 89.88 84 GLY A O 1
ATOM 705 N N . ALA A 1 85 ? -0.384 11.203 -0.475 1.00 90.12 85 ALA A N 1
ATOM 706 C CA . ALA A 1 85 ? -0.230 10.147 -1.462 1.00 90.12 85 ALA A CA 1
ATOM 707 C C . ALA A 1 85 ? -0.194 10.703 -2.899 1.00 90.12 85 ALA A C 1
ATOM 709 O O . ALA A 1 85 ? 0.537 10.184 -3.747 1.00 90.12 85 ALA A O 1
ATOM 710 N N . SER A 1 86 ? -0.938 11.781 -3.171 1.00 85.31 86 SER A N 1
ATOM 711 C CA . SER A 1 86 ? -0.974 12.426 -4.489 1.00 85.31 86 SER A CA 1
ATOM 712 C C . SER A 1 86 ? 0.228 13.336 -4.762 1.00 85.31 86 SER A C 1
ATOM 714 O O . SER A 1 86 ? 0.709 13.366 -5.894 1.00 85.31 86 SER A O 1
ATOM 716 N N . ALA A 1 87 ? 0.739 14.039 -3.747 1.00 80.44 87 ALA A N 1
ATOM 717 C CA . ALA A 1 87 ? 1.887 14.938 -3.867 1.00 80.44 87 ALA A CA 1
ATOM 718 C C . ALA A 1 87 ? 3.237 14.232 -3.682 1.00 80.44 87 ALA A C 1
ATOM 720 O O . ALA A 1 87 ? 4.281 14.863 -3.878 1.00 80.44 87 ALA A O 1
ATOM 721 N N . CYS A 1 88 ? 3.231 12.946 -3.311 1.00 76.62 88 CYS A N 1
ATOM 722 C CA . CYS A 1 88 ? 4.455 12.223 -3.020 1.00 76.62 88 CYS A CA 1
ATOM 723 C C . CYS A 1 88 ? 5.394 12.215 -4.228 1.00 76.62 88 CYS A C 1
ATOM 725 O O . CYS A 1 88 ? 5.083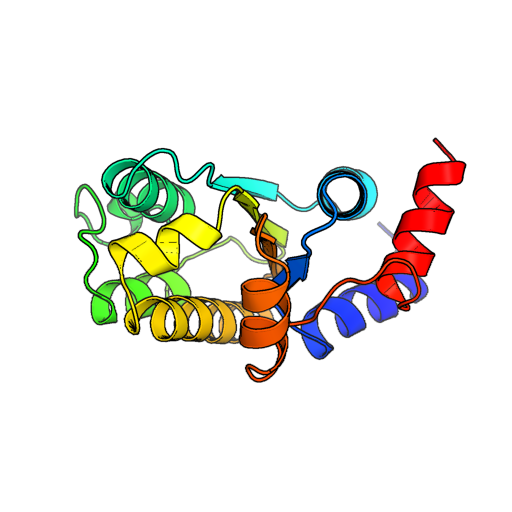 11.644 -5.275 1.00 76.62 88 CYS A O 1
ATOM 727 N N . GLN A 1 89 ? 6.556 12.850 -4.071 1.00 68.88 89 GLN A N 1
ATOM 728 C CA . GLN A 1 89 ? 7.575 12.941 -5.112 1.00 68.88 89 GLN A CA 1
ATOM 729 C C . GLN A 1 89 ? 8.445 11.687 -5.097 1.00 68.88 89 GLN A C 1
ATOM 731 O O . GLN A 1 89 ? 9.612 11.707 -4.700 1.00 68.88 89 GLN A O 1
ATOM 736 N N . PHE A 1 90 ? 7.876 10.571 -5.539 1.00 77.00 90 PHE A N 1
ATOM 737 C CA . PHE A 1 90 ? 8.712 9.491 -6.043 1.00 77.00 90 PHE A CA 1
ATOM 738 C C . PHE A 1 90 ? 9.442 10.025 -7.279 1.00 77.00 90 PHE A C 1
ATOM 740 O O . PHE A 1 90 ? 8.841 10.688 -8.121 1.00 77.00 90 PHE A O 1
ATOM 747 N N . THR A 1 91 ? 10.754 9.820 -7.376 1.00 70.06 91 THR A N 1
ATOM 748 C CA . THR A 1 91 ? 11.511 10.392 -8.499 1.00 70.06 91 THR A CA 1
ATOM 749 C C . THR A 1 91 ? 11.089 9.727 -9.810 1.00 70.06 91 THR A C 1
ATOM 751 O O . THR A 1 91 ? 10.873 8.513 -9.819 1.00 70.06 91 THR A O 1
ATOM 754 N N . ASP A 1 92 ? 11.055 10.477 -10.914 1.00 62.56 92 ASP A N 1
ATOM 755 C CA . ASP A 1 92 ? 10.684 9.975 -12.245 1.00 62.56 92 ASP A CA 1
ATOM 756 C C . ASP A 1 92 ? 11.308 8.606 -12.571 1.00 62.56 92 ASP A C 1
ATOM 758 O O . ASP A 1 92 ? 12.510 8.374 -12.394 1.00 62.56 92 ASP A O 1
ATOM 762 N N . GLY A 1 93 ? 10.469 7.684 -13.051 1.00 67.00 93 GLY A N 1
ATOM 763 C CA . GLY A 1 93 ? 10.864 6.320 -13.410 1.00 67.00 93 GLY A CA 1
ATOM 764 C C . GLY A 1 93 ? 10.996 5.346 -12.233 1.00 67.00 93 GLY A C 1
ATOM 765 O O . GLY A 1 93 ? 11.334 4.180 -12.455 1.00 67.00 93 GLY A O 1
ATOM 766 N N . GLN A 1 94 ? 10.721 5.771 -10.994 1.00 83.56 94 GLN A N 1
ATOM 767 C CA . GLN A 1 94 ? 10.654 4.852 -9.859 1.00 83.56 94 GLN A CA 1
ATOM 768 C C . GLN A 1 94 ? 9.457 3.902 -9.956 1.00 83.56 94 GLN A C 1
ATOM 770 O O . GLN A 1 94 ? 8.363 4.251 -10.400 1.00 83.56 94 GLN A O 1
ATOM 775 N N . ARG A 1 95 ? 9.682 2.675 -9.483 1.00 89.69 95 ARG A N 1
ATOM 776 C CA . ARG A 1 95 ? 8.658 1.654 -9.266 1.00 89.69 95 ARG A CA 1
ATOM 777 C C . ARG A 1 95 ? 8.615 1.363 -7.777 1.00 89.69 95 ARG A C 1
ATOM 779 O O . ARG A 1 95 ? 9.604 0.895 -7.221 1.00 89.69 95 ARG A O 1
ATOM 786 N N . ILE A 1 96 ? 7.508 1.675 -7.130 1.00 92.44 96 ILE A N 1
ATOM 787 C CA . ILE A 1 96 ? 7.294 1.563 -5.695 1.00 92.44 96 ILE A CA 1
ATOM 788 C C . ILE A 1 96 ? 6.296 0.443 -5.441 1.00 92.44 96 ILE A C 1
ATOM 790 O O . ILE A 1 96 ? 5.210 0.409 -6.018 1.00 92.44 96 ILE A O 1
ATOM 794 N N . LEU A 1 97 ? 6.681 -0.483 -4.570 1.00 94.31 97 LEU A N 1
ATOM 795 C CA . LEU A 1 97 ? 5.814 -1.536 -4.065 1.00 94.31 97 LEU A CA 1
ATOM 796 C C . LEU A 1 97 ? 5.561 -1.287 -2.586 1.00 94.31 97 LEU A C 1
ATOM 798 O O . LEU A 1 97 ? 6.492 -1.365 -1.786 1.00 94.31 97 LEU A O 1
ATOM 802 N N . ILE A 1 98 ? 4.308 -1.071 -2.214 1.00 96.19 98 ILE A N 1
ATOM 803 C CA . ILE A 1 98 ? 3.878 -1.088 -0.821 1.00 96.19 98 ILE A CA 1
ATOM 804 C C . ILE A 1 98 ? 3.334 -2.486 -0.524 1.00 96.19 98 ILE A C 1
ATOM 806 O O . ILE A 1 98 ? 2.282 -2.891 -1.010 1.00 96.19 98 ILE A O 1
ATOM 810 N N . SER A 1 99 ? 4.083 -3.253 0.259 1.00 97.25 99 SER A N 1
ATOM 811 C CA . SER A 1 99 ? 3.675 -4.585 0.712 1.00 97.25 99 SER A CA 1
ATOM 812 C C . SER A 1 99 ? 3.036 -4.501 2.092 1.00 97.25 99 SER A C 1
ATOM 814 O O . SER A 1 99 ? 3.723 -4.164 3.057 1.00 97.25 99 SER A O 1
ATOM 816 N N . ILE A 1 100 ? 1.752 -4.832 2.185 1.00 97.44 100 ILE A N 1
ATOM 817 C CA . ILE A 1 100 ? 0.960 -4.722 3.413 1.00 97.44 100 ILE A CA 1
ATOM 818 C C . ILE A 1 100 ? 0.688 -6.124 3.955 1.00 97.44 100 ILE A C 1
ATOM 820 O O . ILE A 1 100 ? 0.072 -6.941 3.271 1.00 97.44 100 ILE A O 1
ATOM 824 N N . ASP A 1 101 ? 1.159 -6.397 5.169 1.00 97.12 101 ASP A N 1
ATOM 825 C CA . ASP A 1 101 ? 0.878 -7.619 5.925 1.00 97.12 101 ASP A CA 1
ATOM 826 C C . ASP A 1 101 ? -0.152 -7.325 7.025 1.00 97.12 101 ASP A C 1
ATOM 828 O O . ASP A 1 101 ? -0.193 -6.225 7.568 1.00 97.12 101 ASP A O 1
ATOM 832 N N . ASN A 1 102 ? -0.983 -8.312 7.357 1.00 94.69 102 ASN A N 1
ATOM 833 C CA . ASN A 1 102 ? -2.076 -8.206 8.332 1.00 94.69 102 ASN A CA 1
ATOM 834 C C . ASN A 1 102 ? -3.070 -7.062 8.041 1.00 94.69 102 ASN A C 1
ATOM 836 O O . ASN A 1 102 ? -3.464 -6.320 8.946 1.00 94.69 102 ASN A O 1
ATOM 840 N N . ALA A 1 103 ? -3.482 -6.907 6.779 1.00 94.06 103 ALA A N 1
ATOM 841 C CA . ALA A 1 103 ? -4.391 -5.838 6.361 1.00 94.06 103 ALA A CA 1
ATOM 842 C C . ALA A 1 103 ? -5.768 -5.886 7.049 1.00 94.06 103 ALA A C 1
ATOM 844 O O . ALA A 1 103 ? -6.426 -4.852 7.165 1.00 94.06 103 ALA A O 1
ATOM 845 N N . ASP A 1 104 ? -6.171 -7.049 7.573 1.00 92.62 104 ASP A N 1
ATOM 846 C CA . ASP A 1 104 ? -7.372 -7.244 8.402 1.00 92.62 104 ASP A CA 1
ATOM 847 C C . ASP A 1 104 ? -7.438 -6.283 9.597 1.00 92.62 104 ASP A C 1
ATOM 849 O O . ASP A 1 104 ? -8.503 -5.838 10.035 1.00 92.62 104 ASP A O 1
ATOM 853 N N . ARG A 1 105 ? -6.274 -5.869 10.101 1.00 94.38 105 ARG A N 1
ATOM 854 C CA . ARG A 1 105 ? -6.180 -4.940 11.226 1.00 94.38 105 ARG A CA 1
ATOM 855 C C . ARG A 1 105 ? -6.676 -3.540 10.894 1.00 94.38 105 ARG A C 1
ATOM 857 O O . ARG A 1 105 ? -7.216 -2.882 11.779 1.00 94.38 105 ARG A O 1
ATOM 864 N N . LEU A 1 106 ? -6.573 -3.103 9.637 1.00 93.50 106 LEU A N 1
ATOM 865 C CA . LEU A 1 106 ? -7.045 -1.775 9.240 1.00 93.50 106 LEU A CA 1
ATOM 866 C C . LEU A 1 106 ? -8.549 -1.635 9.459 1.00 93.50 106 LEU A C 1
ATOM 868 O O . LEU A 1 106 ? -8.992 -0.587 9.923 1.00 93.50 106 LEU A O 1
ATOM 872 N N . LYS A 1 107 ? -9.324 -2.694 9.197 1.00 91.19 107 LYS A N 1
ATOM 873 C CA . LYS A 1 107 ? -10.770 -2.705 9.450 1.00 91.19 107 LYS A CA 1
ATOM 874 C C . LYS A 1 107 ? -11.079 -2.602 10.942 1.00 91.19 107 LYS A C 1
ATOM 876 O O . LYS A 1 107 ? -12.018 -1.911 11.324 1.00 91.19 107 LYS A O 1
ATOM 881 N N . ASN A 1 108 ? -10.258 -3.219 11.792 1.00 92.75 108 ASN A N 1
ATOM 882 C CA . ASN A 1 108 ? -10.415 -3.134 13.246 1.00 92.75 108 ASN A CA 1
ATOM 883 C C . ASN A 1 108 ? -10.136 -1.726 13.794 1.00 92.75 108 ASN A C 1
ATOM 885 O O . ASN A 1 108 ? -10.815 -1.299 14.724 1.00 92.75 108 ASN A O 1
ATOM 889 N N . TRP A 1 109 ? -9.168 -0.998 13.230 1.00 95.00 109 TRP A N 1
ATOM 890 C CA . TRP A 1 109 ? -8.811 0.351 13.695 1.00 95.00 109 TRP A CA 1
ATOM 891 C C . TRP A 1 109 ? -9.688 1.447 13.083 1.00 95.00 109 TRP A C 1
ATOM 893 O O . TRP A 1 109 ? -10.119 2.376 13.765 1.00 95.00 109 TRP A O 1
ATOM 903 N N . PHE A 1 110 ? -9.986 1.336 11.789 1.00 94.06 110 PHE A N 1
ATOM 904 C CA . PHE A 1 110 ? -10.608 2.413 11.018 1.00 94.06 110 PHE A CA 1
ATOM 905 C C . PHE A 1 110 ? -12.062 2.132 10.623 1.00 94.06 110 PHE A C 1
ATOM 907 O O . PHE A 1 110 ? -12.787 3.068 10.265 1.00 94.06 110 PHE A O 1
ATOM 914 N N . GLY A 1 111 ? -12.526 0.885 10.744 1.00 92.50 111 GLY A N 1
ATOM 915 C CA . GLY A 1 111 ? -13.888 0.482 10.409 1.00 92.50 111 GLY A CA 1
ATOM 916 C C . GLY A 1 111 ? -14.211 0.783 8.949 1.00 92.50 111 GLY A C 1
ATOM 917 O O . GLY A 1 111 ? -13.505 0.361 8.038 1.00 92.50 111 GLY A O 1
ATOM 918 N N . GLN A 1 112 ? -15.268 1.564 8.723 1.00 88.69 112 GLN A N 1
ATOM 919 C CA . GLN A 1 112 ? -15.687 1.939 7.371 1.00 88.69 112 GLN A CA 1
ATOM 920 C C . GLN A 1 112 ? -14.632 2.774 6.622 1.00 88.69 112 GLN A C 1
ATOM 922 O O . GLN A 1 112 ? -14.562 2.701 5.398 1.00 88.69 112 GLN A O 1
ATOM 927 N N . ARG A 1 113 ? -13.771 3.503 7.351 1.00 92.25 113 ARG A N 1
ATOM 928 C CA . ARG A 1 113 ? -12.724 4.361 6.767 1.00 92.25 113 ARG A CA 1
ATOM 929 C C . ARG A 1 113 ? -11.600 3.578 6.084 1.00 92.25 113 ARG A C 1
ATOM 931 O O . ARG A 1 113 ? -10.799 4.165 5.369 1.00 92.25 113 ARG A O 1
ATOM 938 N N . THR A 1 114 ? -11.519 2.260 6.275 1.00 92.19 114 THR A N 1
ATOM 939 C CA . THR A 1 114 ? -10.547 1.417 5.562 1.00 92.19 114 THR A CA 1
ATOM 940 C C . THR A 1 114 ? -10.752 1.465 4.048 1.00 92.19 114 THR A C 1
ATOM 942 O O . THR A 1 114 ? -9.773 1.481 3.311 1.00 92.19 114 THR A O 1
ATOM 945 N N . ALA A 1 115 ? -12.005 1.540 3.585 1.00 90.56 115 ALA A N 1
ATOM 946 C CA . ALA A 1 115 ? -12.302 1.685 2.161 1.00 90.56 115 ALA A CA 1
ATOM 947 C C . ALA A 1 115 ? -11.764 3.015 1.606 1.00 90.56 115 ALA A C 1
ATOM 949 O O . ALA A 1 115 ? -11.132 3.020 0.554 1.00 90.56 115 ALA A O 1
ATOM 950 N N . ASP A 1 116 ? -11.919 4.109 2.358 1.00 94.00 116 ASP A N 1
ATOM 951 C CA . ASP A 1 116 ? -11.417 5.431 1.963 1.00 94.00 116 ASP A CA 1
ATOM 952 C C . ASP A 1 116 ? -9.882 5.438 1.831 1.00 94.00 116 ASP A C 1
ATOM 954 O O . ASP A 1 116 ? -9.334 6.030 0.905 1.00 94.00 116 ASP A O 1
ATOM 958 N N . ILE A 1 117 ? -9.172 4.726 2.717 1.00 94.62 117 ILE A N 1
ATOM 959 C CA . ILE A 1 117 ? -7.710 4.554 2.627 1.00 94.62 117 ILE A CA 1
ATOM 960 C C . ILE A 1 117 ? -7.328 3.839 1.322 1.00 94.62 117 ILE A C 1
ATOM 962 O O . ILE A 1 117 ? -6.390 4.259 0.639 1.00 94.62 117 ILE A O 1
ATOM 966 N N . TRP A 1 118 ? -8.047 2.776 0.952 1.00 92.50 118 TRP A N 1
ATOM 967 C CA . TRP A 1 118 ? -7.805 2.066 -0.308 1.00 92.50 118 TRP A CA 1
ATOM 968 C C . TRP A 1 118 ? -8.087 2.929 -1.529 1.00 92.50 118 TRP A C 1
ATOM 970 O O . TRP A 1 118 ? -7.289 2.929 -2.467 1.00 92.50 118 TRP A O 1
ATOM 980 N N . ASP A 1 119 ? -9.164 3.707 -1.502 1.00 91.56 119 ASP A N 1
ATOM 981 C CA . ASP A 1 119 ? -9.488 4.628 -2.585 1.00 91.56 119 ASP A CA 1
ATOM 982 C C . ASP A 1 119 ? -8.409 5.702 -2.765 1.00 91.56 119 ASP A C 1
ATOM 984 O O . ASP A 1 119 ? -7.981 5.938 -3.896 1.00 91.56 119 ASP A O 1
ATOM 988 N N . ILE A 1 120 ? -7.874 6.255 -1.672 1.00 94.38 120 ILE A N 1
ATOM 989 C CA . ILE A 1 120 ? -6.762 7.214 -1.724 1.00 94.38 120 ILE A CA 1
ATOM 990 C C . ILE A 1 120 ? -5.526 6.601 -2.394 1.00 94.38 120 ILE A C 1
ATOM 992 O O . ILE A 1 120 ? -4.964 7.195 -3.314 1.00 94.38 120 ILE A O 1
ATOM 996 N N . PHE A 1 121 ? -5.090 5.404 -1.985 1.00 93.25 121 PHE A N 1
ATOM 997 C CA . PHE A 1 121 ? -3.902 4.782 -2.587 1.00 93.25 121 PHE A CA 1
ATOM 998 C C . PHE A 1 121 ? -4.120 4.344 -4.037 1.00 93.25 121 PHE A C 1
ATOM 1000 O O . PHE A 1 121 ? -3.189 4.389 -4.847 1.00 93.25 121 PHE A O 1
ATOM 1007 N N . LYS A 1 122 ? -5.348 3.963 -4.389 1.00 89.62 122 LYS A N 1
ATOM 1008 C CA . LYS A 1 122 ? -5.741 3.682 -5.770 1.00 89.62 122 LYS A CA 1
ATOM 1009 C C . LYS A 1 122 ? -5.623 4.937 -6.635 1.00 89.62 122 LYS A C 1
ATOM 1011 O O . LYS A 1 122 ? -5.018 4.880 -7.707 1.00 89.62 122 LYS A O 1
ATOM 1016 N N . ASP A 1 123 ? -6.163 6.060 -6.176 1.00 90.38 123 ASP A N 1
ATOM 1017 C CA . ASP A 1 123 ? -6.125 7.321 -6.918 1.00 90.38 123 ASP A CA 1
ATOM 1018 C C . ASP A 1 123 ? -4.706 7.891 -6.992 1.00 90.38 123 ASP A C 1
ATOM 1020 O O . ASP A 1 123 ? -4.265 8.306 -8.068 1.00 90.38 123 ASP A O 1
ATOM 1024 N N . ALA A 1 124 ? -3.944 7.797 -5.902 1.00 90.81 124 ALA A N 1
ATOM 1025 C CA . ALA A 1 124 ? -2.526 8.129 -5.882 1.00 90.81 124 ALA A CA 1
ATOM 1026 C C . ALA A 1 124 ? -1.747 7.310 -6.914 1.00 90.81 124 ALA A C 1
ATOM 1028 O O . ALA A 1 124 ? -1.018 7.881 -7.719 1.00 90.81 124 ALA A O 1
ATOM 1029 N N . SER A 1 125 ? -1.945 5.990 -6.978 1.00 89.81 125 SER A N 1
ATOM 1030 C CA . SER A 1 125 ? -1.266 5.158 -7.977 1.00 89.81 125 SER A CA 1
ATOM 1031 C C . SER A 1 125 ? -1.546 5.609 -9.412 1.00 89.81 125 SER A C 1
ATOM 1033 O O . SER A 1 125 ? -0.630 5.715 -10.230 1.00 89.81 125 SER A O 1
ATOM 1035 N N . ARG A 1 126 ? -2.797 5.972 -9.711 1.00 86.62 126 ARG A N 1
ATOM 1036 C CA . ARG A 1 126 ? -3.178 6.498 -11.028 1.00 86.62 126 ARG A CA 1
ATOM 1037 C C . ARG A 1 126 ? -2.510 7.830 -11.331 1.00 86.62 126 ARG A C 1
ATOM 1039 O O . ARG A 1 126 ? -2.058 8.028 -12.456 1.00 86.62 126 ARG A O 1
ATOM 1046 N N . MET A 1 127 ? -2.459 8.727 -10.351 1.00 87.38 127 MET A N 1
ATOM 1047 C CA . MET A 1 127 ? -1.788 10.016 -10.495 1.00 87.38 127 MET A CA 1
ATOM 1048 C C . MET A 1 127 ? -0.295 9.821 -10.781 1.00 87.38 127 MET A C 1
ATOM 1050 O O . MET A 1 127 ? 0.232 10.399 -11.726 1.00 87.38 127 MET A O 1
ATOM 1054 N N . GLN A 1 128 ? 0.368 8.944 -10.028 1.00 86.06 128 GLN A N 1
ATOM 1055 C CA . GLN A 1 128 ? 1.795 8.652 -10.180 1.00 86.06 128 GLN A CA 1
ATOM 1056 C C . GLN A 1 128 ? 2.131 8.093 -11.575 1.00 86.06 128 GLN A C 1
ATOM 1058 O O . GLN A 1 128 ? 3.135 8.484 -12.173 1.00 86.06 128 GLN A O 1
ATOM 1063 N N . LEU A 1 129 ? 1.245 7.279 -12.163 1.00 85.12 129 LEU A N 1
ATOM 1064 C CA . LEU A 1 129 ? 1.423 6.773 -13.530 1.00 85.12 129 LEU A CA 1
ATOM 1065 C C . LEU A 1 129 ? 1.472 7.882 -14.587 1.00 85.12 129 LEU A C 1
ATOM 1067 O O . LEU A 1 129 ? 2.176 7.725 -15.585 1.00 85.12 129 LEU A O 1
ATOM 1071 N N . ILE A 1 130 ? 0.774 9.006 -14.380 1.00 83.50 130 ILE A N 1
ATOM 1072 C CA . ILE A 1 130 ? 0.829 10.166 -15.290 1.00 83.50 130 ILE A CA 1
ATOM 1073 C C . ILE A 1 130 ? 2.253 10.738 -15.342 1.00 83.50 130 ILE A C 1
ATOM 1075 O O . ILE A 1 130 ? 2.698 11.192 -16.395 1.00 83.50 130 ILE A O 1
ATOM 1079 N N . PHE A 1 131 ? 2.988 10.650 -14.233 1.00 82.56 131 PHE A N 1
ATOM 1080 C CA . PHE A 1 131 ? 4.380 11.084 -14.106 1.00 82.56 131 PHE A CA 1
ATOM 1081 C C . PHE A 1 131 ? 5.392 9.964 -14.405 1.00 82.56 131 PHE A C 1
ATOM 1083 O O . PHE A 1 131 ? 6.586 10.112 -14.167 1.00 82.56 131 PHE A O 1
ATOM 1090 N N . GLY A 1 132 ? 4.938 8.822 -14.935 1.00 82.38 132 GLY A N 1
ATOM 1091 C CA . GLY A 1 132 ? 5.808 7.682 -15.232 1.00 82.38 132 GLY A CA 1
ATOM 1092 C C . GLY A 1 132 ? 6.331 6.954 -13.989 1.00 82.38 132 GLY A C 1
ATOM 1093 O O . GLY A 1 132 ? 7.280 6.174 -14.098 1.00 82.38 132 GLY A O 1
ATOM 1094 N N . VAL A 1 133 ? 5.725 7.189 -12.823 1.00 84.88 133 VAL A N 1
ATOM 1095 C CA . VAL A 1 133 ? 6.007 6.473 -11.579 1.00 84.88 133 VAL A CA 1
ATOM 1096 C C . VAL A 1 133 ? 5.016 5.324 -11.431 1.00 84.88 133 VAL A C 1
ATOM 1098 O O . VAL A 1 133 ? 3.802 5.492 -11.520 1.00 84.88 133 VAL A O 1
ATOM 1101 N N . GLY A 1 134 ? 5.537 4.130 -1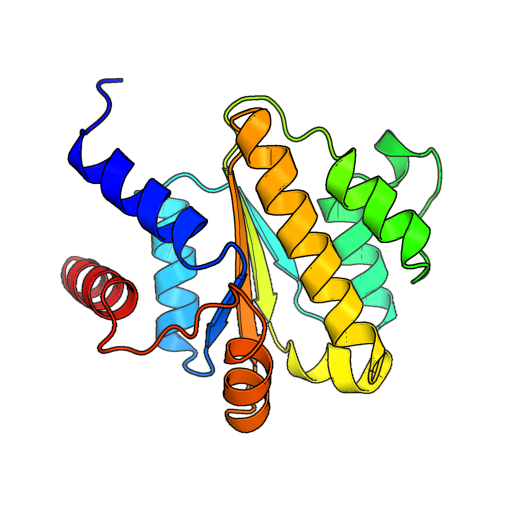1.176 1.00 88.19 134 GLY A N 1
ATOM 1102 C CA . GLY A 1 134 ? 4.716 2.961 -10.905 1.00 88.19 134 GLY A CA 1
ATOM 1103 C C . GLY A 1 134 ? 4.493 2.767 -9.411 1.00 88.19 134 GLY A C 1
ATOM 1104 O O . GLY A 1 134 ? 5.441 2.405 -8.729 1.00 88.19 134 GLY A O 1
ATOM 1105 N N . LEU A 1 135 ? 3.279 2.960 -8.893 1.00 91.06 135 LEU A N 1
ATOM 1106 C CA . LEU A 1 135 ? 2.941 2.659 -7.495 1.00 91.06 135 LEU A CA 1
ATOM 1107 C C . LEU A 1 135 ? 1.987 1.463 -7.434 1.00 91.06 135 LEU A C 1
ATOM 1109 O O . LEU A 1 135 ? 0.888 1.524 -7.978 1.00 91.06 135 LEU A O 1
ATOM 1113 N N . LEU A 1 136 ? 2.393 0.389 -6.763 1.00 92.50 136 LEU A N 1
ATOM 1114 C CA . LEU A 1 136 ? 1.594 -0.824 -6.594 1.00 92.50 136 LEU A CA 1
ATOM 1115 C C . LEU A 1 136 ? 1.486 -1.183 -5.111 1.00 92.50 136 LEU A C 1
ATOM 1117 O O . LEU A 1 136 ? 2.473 -1.121 -4.378 1.00 92.50 136 LEU A O 1
ATOM 1121 N N . LEU A 1 137 ? 0.302 -1.603 -4.680 1.00 94.69 137 LEU A N 1
ATOM 1122 C CA . LEU A 1 137 ? 0.058 -2.168 -3.361 1.00 94.69 137 LEU A CA 1
ATOM 1123 C C . LEU A 1 137 ? -0.149 -3.678 -3.495 1.00 94.69 137 LEU A C 1
ATOM 1125 O O . LEU A 1 137 ? -0.960 -4.128 -4.303 1.00 94.69 137 LEU A O 1
ATOM 1129 N N . MET A 1 138 ? 0.555 -4.459 -2.677 1.00 94.62 138 MET A N 1
ATOM 1130 C CA . MET A 1 138 ? 0.350 -5.902 -2.560 1.00 94.62 138 MET A CA 1
ATOM 1131 C C . MET A 1 138 ? -0.021 -6.254 -1.124 1.00 94.62 138 MET A C 1
ATOM 1133 O O . MET A 1 138 ? 0.783 -6.137 -0.198 1.00 94.62 138 MET A O 1
ATOM 1137 N N . VAL A 1 139 ? -1.262 -6.679 -0.947 1.00 95.31 139 VAL A N 1
ATOM 1138 C CA . VAL A 1 139 ? -1.961 -6.713 0.331 1.00 95.31 139 VAL A CA 1
ATOM 1139 C C . VAL A 1 139 ? -2.271 -8.154 0.705 1.00 95.31 139 VAL A C 1
ATOM 1141 O O . VAL A 1 139 ? -2.868 -8.900 -0.072 1.00 95.31 139 VAL A O 1
ATOM 1144 N N . TYR A 1 140 ? -1.869 -8.535 1.910 1.00 95.56 140 TYR A N 1
ATOM 1145 C CA . TYR A 1 140 ? -2.206 -9.813 2.511 1.00 95.56 140 TYR A CA 1
ATOM 1146 C C . TYR A 1 140 ? -3.214 -9.614 3.643 1.00 95.56 140 TYR A C 1
ATOM 1148 O O . TYR A 1 140 ? -2.959 -8.855 4.581 1.00 95.56 140 TYR A O 1
ATOM 1156 N N . SER A 1 141 ? -4.336 -10.333 3.578 1.00 93.25 141 SER A N 1
ATOM 1157 C CA . SER A 1 141 ? -5.255 -10.504 4.709 1.00 93.25 141 SER A CA 1
ATOM 1158 C C . SER A 1 141 ? -5.436 -11.987 5.000 1.00 93.25 141 SER A C 1
ATOM 1160 O O . SER A 1 141 ? -5.542 -12.807 4.093 1.00 93.25 141 SER A O 1
ATOM 1162 N N . LYS A 1 142 ? -5.500 -12.346 6.284 1.00 92.00 142 LYS A N 1
ATOM 1163 C CA . LYS A 1 142 ? -5.821 -13.721 6.698 1.00 92.00 142 LYS A CA 1
ATOM 1164 C C . LYS A 1 142 ? -7.295 -14.069 6.471 1.00 92.00 142 LYS A C 1
ATOM 1166 O O . LYS A 1 142 ? -7.647 -15.246 6.516 1.00 92.00 142 LYS A O 1
ATOM 1171 N N . SER A 1 143 ? -8.149 -13.068 6.269 1.00 89.00 143 SER A N 1
ATOM 1172 C CA . SER A 1 143 ? -9.586 -13.236 6.096 1.00 89.00 143 SER A CA 1
ATOM 1173 C C . SER A 1 143 ? -9.942 -13.320 4.615 1.00 89.00 143 SER A C 1
ATOM 1175 O O . SER A 1 143 ? -9.839 -12.338 3.883 1.00 89.00 143 SER A O 1
ATOM 1177 N N . ASN A 1 144 ? -10.405 -14.492 4.173 1.00 86.38 144 ASN A N 1
ATOM 1178 C CA . ASN A 1 144 ? -10.910 -14.655 2.808 1.00 86.38 144 ASN A CA 1
ATOM 1179 C C . ASN A 1 144 ? -12.139 -13.765 2.548 1.00 86.38 144 ASN A C 1
ATOM 1181 O O . ASN A 1 144 ? -12.274 -13.215 1.462 1.00 86.38 144 ASN A O 1
ATOM 1185 N N . ASP A 1 145 ? -12.988 -13.563 3.559 1.00 86.50 145 ASP A N 1
ATOM 1186 C CA . ASP A 1 145 ? -14.174 -12.707 3.443 1.00 86.50 145 ASP A CA 1
ATOM 1187 C C . ASP A 1 145 ? -13.793 -11.246 3.172 1.00 86.50 145 ASP A C 1
ATOM 1189 O O . ASP A 1 145 ? -14.448 -10.569 2.384 1.00 86.50 145 ASP A O 1
ATOM 1193 N N . GLU A 1 146 ? -12.710 -10.758 3.786 1.00 84.38 146 GLU A N 1
ATOM 1194 C CA . GLU A 1 146 ? -12.207 -9.404 3.529 1.00 84.38 146 GLU A CA 1
ATOM 1195 C C . GLU A 1 146 ? -11.576 -9.282 2.149 1.00 84.38 146 GLU A C 1
ATOM 1197 O O . GLU A 1 146 ? -11.783 -8.281 1.473 1.00 84.38 146 GLU A O 1
ATOM 1202 N N . VAL A 1 147 ? -10.837 -10.303 1.709 1.00 83.44 147 VAL A N 1
ATOM 1203 C CA . VAL A 1 147 ? -10.282 -10.340 0.352 1.00 83.44 147 VAL A CA 1
ATOM 1204 C C . VAL A 1 147 ? -11.408 -10.287 -0.682 1.00 83.44 147 VAL A C 1
ATOM 1206 O O . VAL A 1 147 ? -11.332 -9.481 -1.605 1.00 83.44 147 VAL A O 1
ATOM 1209 N N . GLU A 1 148 ? -12.474 -11.070 -0.496 1.00 84.62 148 GLU A N 1
ATOM 1210 C CA . GLU A 1 148 ? -13.661 -11.045 -1.360 1.00 84.62 148 GLU A CA 1
ATOM 1211 C C . GLU A 1 148 ? -14.454 -9.733 -1.269 1.00 84.62 148 GLU A C 1
ATOM 1213 O O . GLU A 1 148 ? -15.102 -9.323 -2.234 1.00 84.62 148 GLU A O 1
ATOM 1218 N N . GLU A 1 149 ? -14.483 -9.088 -0.103 1.00 85.69 149 GLU A N 1
ATOM 1219 C CA . GLU A 1 149 ? -15.106 -7.776 0.077 1.00 85.69 149 GLU A CA 1
ATOM 1220 C C . GLU A 1 149 ? -14.319 -6.702 -0.675 1.00 85.69 149 GLU A C 1
ATOM 1222 O O . GLU A 1 149 ? -14.893 -5.951 -1.465 1.00 85.69 149 GLU A O 1
ATOM 1227 N N . TRP A 1 150 ? -13.002 -6.654 -0.478 1.00 84.06 150 TRP A N 1
ATOM 1228 C CA . TRP A 1 150 ? -12.140 -5.665 -1.110 1.00 84.0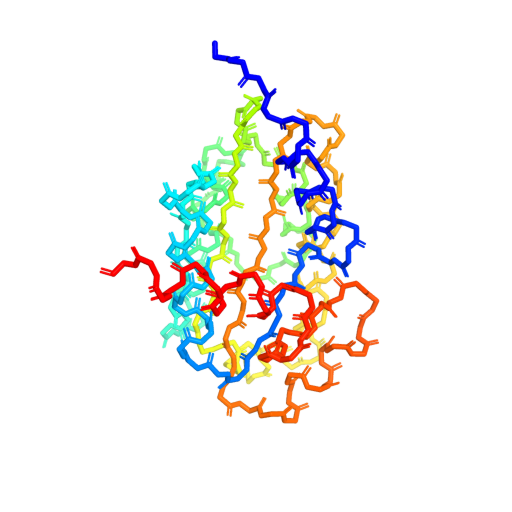6 150 TRP A CA 1
ATOM 1229 C C . TRP A 1 150 ? -12.025 -5.890 -2.609 1.00 84.06 150 TRP A C 1
ATOM 1231 O O . TRP A 1 150 ? -12.043 -4.917 -3.344 1.00 84.06 150 TRP A O 1
ATOM 1241 N N . SER A 1 151 ? -12.018 -7.130 -3.102 1.00 82.06 151 SER A N 1
ATOM 1242 C CA . SER A 1 151 ? -11.990 -7.409 -4.545 1.00 82.06 151 SER A CA 1
ATOM 1243 C C . SER A 1 151 ? -13.248 -6.960 -5.295 1.00 82.06 151 SER A C 1
ATOM 1245 O O . SER A 1 151 ? -13.254 -6.916 -6.523 1.00 82.06 151 SER A O 1
ATOM 1247 N N . LYS A 1 152 ? -14.345 -6.673 -4.580 1.00 82.50 152 LYS A N 1
ATOM 1248 C CA . LYS A 1 152 ? -15.551 -6.060 -5.162 1.00 82.50 152 LYS A CA 1
ATOM 1249 C C . LYS A 1 152 ? -15.409 -4.545 -5.307 1.00 82.50 152 LYS A C 1
ATOM 1251 O O . LYS A 1 152 ? -16.215 -3.940 -6.013 1.00 82.50 152 LYS A O 1
ATOM 1256 N N . MET A 1 153 ? -14.425 -3.933 -4.647 1.00 79.06 153 MET A N 1
ATOM 1257 C CA . MET A 1 153 ? -14.081 -2.531 -4.858 1.00 79.06 153 MET A CA 1
ATOM 1258 C C . MET A 1 153 ? -13.473 -2.381 -6.253 1.00 79.06 153 MET A C 1
ATOM 1260 O O . MET A 1 153 ? -12.710 -3.233 -6.713 1.00 79.06 153 MET A O 1
ATOM 1264 N N . ASP A 1 154 ? -13.831 -1.302 -6.948 1.00 68.44 154 ASP A N 1
ATOM 1265 C CA . ASP A 1 154 ? -13.352 -1.082 -8.310 1.00 68.44 154 ASP A CA 1
ATOM 1266 C C . ASP A 1 154 ? -11.817 -1.069 -8.339 1.00 68.44 154 ASP A C 1
ATOM 1268 O O . ASP A 1 154 ? -11.175 -0.267 -7.656 1.00 68.44 154 ASP A O 1
ATOM 1272 N N . ARG A 1 155 ? -11.244 -1.959 -9.157 1.00 61.22 155 ARG A N 1
ATOM 1273 C CA . ARG A 1 155 ? -9.797 -2.087 -9.405 1.00 61.22 155 ARG A CA 1
ATOM 1274 C C . ARG A 1 155 ? -8.959 -2.464 -8.185 1.00 61.22 155 ARG A C 1
ATOM 1276 O O . ARG A 1 155 ? -7.773 -2.138 -8.122 1.00 61.22 155 ARG A O 1
ATOM 1283 N N . VAL A 1 156 ? -9.559 -3.202 -7.259 1.00 70.75 156 VAL A N 1
ATOM 1284 C CA . VAL A 1 156 ? -8.825 -4.081 -6.352 1.00 70.75 156 VAL A CA 1
ATOM 1285 C C . VAL A 1 156 ? -8.827 -5.474 -6.968 1.00 70.75 156 VAL A C 1
ATOM 1287 O O . VAL A 1 156 ? -9.876 -6.086 -7.163 1.00 70.75 156 VAL A O 1
ATOM 1290 N N . PHE A 1 157 ? -7.646 -5.971 -7.318 1.00 73.81 157 PHE A N 1
ATOM 1291 C CA . PHE A 1 157 ? -7.517 -7.249 -7.999 1.00 73.81 157 PHE A CA 1
ATOM 1292 C C . PHE A 1 157 ? -7.268 -8.373 -6.997 1.00 73.81 157 PHE A C 1
ATOM 1294 O O . PHE A 1 157 ? -6.269 -8.369 -6.276 1.00 73.81 157 PHE A O 1
ATOM 1301 N N . GLU A 1 158 ? -8.150 -9.370 -6.981 1.00 72.19 158 GLU A N 1
ATOM 1302 C CA . GLU A 1 158 ? -7.905 -10.592 -6.224 1.00 72.19 158 GLU A CA 1
ATOM 1303 C C . GLU A 1 158 ? -6.920 -11.494 -6.967 1.00 72.19 158 GLU A C 1
ATOM 1305 O O . GLU A 1 158 ? -7.196 -12.025 -8.048 1.00 72.19 158 GLU A O 1
ATOM 1310 N N . LEU A 1 159 ? -5.768 -11.731 -6.350 1.00 67.62 159 LEU A N 1
ATOM 1311 C CA . LEU A 1 159 ? -4.767 -12.620 -6.903 1.00 67.62 159 LEU A CA 1
ATOM 1312 C C . LEU A 1 159 ? -5.032 -14.062 -6.466 1.00 67.62 159 LEU A C 1
ATOM 1314 O O . LEU A 1 159 ? -4.642 -14.493 -5.379 1.00 67.62 159 LEU A O 1
ATOM 1318 N N . ARG A 1 160 ? -5.662 -14.821 -7.366 1.00 65.62 160 ARG A N 1
ATOM 1319 C CA . ARG A 1 160 ? -5.831 -16.276 -7.248 1.00 65.62 160 ARG A CA 1
ATOM 1320 C C . ARG A 1 160 ? -4.741 -17.017 -8.018 1.00 65.62 160 ARG A C 1
ATOM 1322 O O . ARG A 1 160 ? -4.344 -16.582 -9.099 1.00 65.62 160 ARG A O 1
ATOM 1329 N N . ALA A 1 161 ? -4.342 -18.194 -7.530 1.00 57.28 161 ALA A N 1
ATOM 1330 C CA . ALA A 1 161 ? -3.334 -19.057 -8.165 1.00 57.28 161 ALA A CA 1
ATOM 1331 C C . ALA A 1 161 ? -3.605 -19.350 -9.658 1.00 57.28 161 ALA A C 1
ATOM 1333 O O . ALA A 1 161 ? -2.671 -19.484 -10.443 1.00 57.28 161 ALA A O 1
ATOM 1334 N N . ASN A 1 162 ? -4.880 -19.401 -10.060 1.00 48.38 162 ASN A N 1
ATOM 1335 C CA . ASN A 1 162 ? -5.297 -19.717 -11.431 1.00 48.38 162 ASN A CA 1
ATOM 1336 C C . ASN A 1 162 ? -5.518 -18.484 -12.333 1.00 48.38 162 ASN A C 1
ATOM 1338 O O . ASN A 1 162 ? -5.864 -18.648 -13.501 1.00 48.38 162 ASN A O 1
ATOM 1342 N N . GLY A 1 163 ? -5.357 -17.260 -11.816 1.00 55.72 163 GLY A N 1
ATOM 1343 C CA . GLY A 1 163 ? -5.455 -16.026 -12.610 1.00 55.72 163 GLY A CA 1
ATOM 1344 C C . GLY A 1 163 ? -4.194 -15.780 -13.445 1.00 55.72 163 GLY A C 1
ATOM 1345 O O . GLY A 1 163 ? -3.164 -16.388 -13.182 1.00 55.72 163 GLY A O 1
ATOM 1346 N N . PHE A 1 164 ? -4.226 -14.882 -14.438 1.00 57.62 164 PHE A N 1
ATOM 1347 C CA . PHE A 1 164 ? -3.066 -14.599 -15.309 1.00 57.62 164 PHE A CA 1
ATOM 1348 C C . PHE A 1 164 ? -1.789 -14.276 -14.512 1.00 57.62 164 PHE A C 1
ATOM 1350 O O . PHE A 1 164 ? -0.738 -14.872 -14.757 1.00 57.62 164 PHE A O 1
ATOM 1357 N N . LEU A 1 165 ? -1.902 -13.406 -13.503 1.00 60.78 165 LEU A N 1
ATOM 1358 C CA . LEU A 1 165 ? -0.805 -13.075 -12.593 1.00 60.78 165 LEU A CA 1
ATOM 1359 C C . LEU A 1 165 ? -0.432 -14.248 -11.674 1.00 60.78 165 LEU A C 1
ATOM 1361 O O . LEU A 1 165 ? 0.751 -14.510 -11.493 1.00 60.78 165 LEU A O 1
ATOM 1365 N N . GLY A 1 166 ? -1.401 -15.015 -11.166 1.00 59.19 166 GLY A N 1
ATOM 1366 C CA . GLY A 1 166 ? -1.128 -16.235 -10.395 1.00 59.19 166 GLY A CA 1
ATOM 1367 C C . GLY A 1 166 ? -0.362 -17.283 -11.208 1.00 59.19 166 GLY A C 1
ATOM 1368 O O . GLY A 1 166 ? 0.614 -17.854 -10.730 1.00 59.19 166 GLY A O 1
ATOM 1369 N N . GLY A 1 167 ? -0.723 -17.454 -12.480 1.00 59.78 167 GLY A N 1
ATOM 1370 C CA . GLY A 1 167 ? -0.046 -18.325 -13.431 1.00 59.78 167 GLY A CA 1
ATOM 1371 C C . GLY A 1 167 ? 1.348 -17.825 -13.812 1.00 59.78 167 GLY A C 1
ATOM 1372 O O . GLY A 1 167 ? 2.267 -18.633 -13.911 1.00 59.78 167 GLY A O 1
ATOM 1373 N N . GLN A 1 168 ? 1.539 -16.513 -13.991 1.00 62.72 168 GLN A N 1
ATOM 1374 C CA . GLN A 1 168 ? 2.861 -15.898 -14.186 1.00 62.72 168 GLN A CA 1
ATOM 1375 C C . GLN A 1 168 ? 3.761 -16.117 -12.959 1.00 62.72 168 GLN A C 1
ATOM 1377 O O . GLN A 1 168 ? 4.893 -16.581 -13.095 1.00 62.72 168 GLN A O 1
ATOM 1382 N N . LEU A 1 169 ? 3.242 -15.875 -11.752 1.00 59.66 169 LEU A N 1
ATOM 1383 C CA . LEU A 1 169 ? 3.975 -16.068 -10.501 1.00 59.66 169 LEU A CA 1
ATOM 1384 C C . LEU A 1 169 ? 4.307 -17.542 -10.244 1.00 59.66 169 LEU A C 1
ATOM 1386 O O . LEU A 1 169 ? 5.445 -17.849 -9.892 1.00 59.66 169 LEU A O 1
ATOM 1390 N N . ALA A 1 170 ? 3.375 -18.464 -10.496 1.00 57.25 170 ALA A N 1
ATOM 1391 C CA . ALA A 1 170 ? 3.594 -19.909 -10.377 1.00 57.25 170 ALA A CA 1
ATOM 1392 C C . ALA A 1 170 ? 4.613 -20.444 -11.407 1.00 57.25 170 ALA A C 1
ATOM 1394 O O . ALA A 1 170 ? 5.442 -21.307 -11.106 1.00 57.25 170 ALA A O 1
ATOM 1395 N N . ARG A 1 171 ? 4.603 -19.912 -12.638 1.00 58.12 171 ARG A N 1
ATOM 1396 C CA . ARG A 1 171 ? 5.581 -20.274 -13.684 1.00 58.12 171 ARG A CA 1
ATOM 1397 C C . ARG A 1 171 ? 6.988 -19.757 -13.395 1.00 58.12 171 ARG A C 1
ATOM 1399 O O . ARG A 1 171 ? 7.952 -20.376 -13.834 1.00 58.12 171 ARG A O 1
ATOM 1406 N N . ASN A 1 172 ? 7.113 -18.634 -12.693 1.00 53.03 172 ASN A N 1
ATOM 1407 C CA . ASN A 1 172 ? 8.413 -18.047 -12.369 1.00 53.03 172 ASN A CA 1
ATOM 1408 C C . ASN A 1 172 ? 9.005 -18.606 -11.066 1.00 53.03 172 ASN A C 1
ATOM 1410 O O . ASN A 1 172 ? 10.221 -18.713 -10.960 1.00 53.03 172 ASN A O 1
ATOM 1414 N N . SER A 1 173 ? 8.173 -19.050 -10.119 1.00 47.75 173 SER A N 1
ATOM 1415 C CA . SER A 1 173 ? 8.627 -19.725 -8.889 1.00 47.75 173 SER A CA 1
ATOM 1416 C C . SER A 1 173 ? 9.100 -21.170 -9.110 1.00 47.75 173 SER A C 1
ATOM 1418 O O . SER A 1 173 ? 9.810 -21.703 -8.272 1.00 47.75 173 SER A O 1
ATOM 1420 N N . SER A 1 174 ? 8.787 -21.790 -10.254 1.00 44.75 174 SER A N 1
ATOM 1421 C CA . SER A 1 174 ? 9.307 -23.114 -10.653 1.00 44.75 174 SER A CA 1
ATOM 1422 C C . SER A 1 174 ? 10.653 -23.067 -11.397 1.00 44.75 174 SER A C 1
ATOM 1424 O O . SER A 1 174 ? 11.172 -24.112 -11.790 1.00 44.75 174 SER A O 1
ATOM 1426 N N . LYS A 1 175 ? 11.212 -21.868 -11.620 1.00 43.66 175 LYS A N 1
ATOM 1427 C CA . LYS A 1 175 ? 12.507 -21.650 -12.292 1.00 43.66 175 LYS A CA 1
ATOM 1428 C C . LYS A 1 175 ? 13.620 -21.154 -11.355 1.00 43.66 175 LYS A C 1
ATOM 1430 O O . LYS A 1 175 ? 14.732 -20.934 -11.834 1.00 43.66 175 LYS A O 1
ATOM 1435 N N . LEU A 1 176 ? 13.311 -20.963 -10.072 1.00 36.75 176 LEU A N 1
ATOM 1436 C CA . LEU A 1 176 ? 14.254 -20.684 -8.982 1.00 36.75 176 LEU A CA 1
ATOM 1437 C C . LEU A 1 176 ? 14.503 -21.973 -8.194 1.00 36.75 176 LEU A C 1
ATOM 1439 O O . LEU A 1 176 ? 15.656 -22.154 -7.750 1.00 36.75 176 LEU A O 1
#

Sequence (176 aa):
MLFDPNDLDTDFFLYREGPIVVTCDRAIWENGINWLVNARGFKRHHWALNSEEAFYDEVSETLSWKEQFGYERWSGNLDALNDGASACQFTDGQRILISIDNADRLKNWFGQRTADIWDIFKDASRMQLIFGVGLLLMVYSKSNDEVEEWSKMDRVFELRANGFLGGQLARNSSKL

Radius of gyration: 15.73 Å; chains: 1; bounding box: 35×43×41 Å